Protein AF-A0A086M0R7-F1 (afdb_monomer)

Nearest PDB structures (foldseek):
  5szb-assembly1_A  TM=9.367E-01  e=6.472E-06  Homo sapiens
  5vdc-assembly1_A  TM=9.373E-01  e=8.987E-06  Homo sapiens
  4qf3-assembly3_B  TM=9.330E-01  e=2.244E-04  Homo sapiens
  2ysm-assembly1_A  TM=9.018E-01  e=1.513E-04  Homo sapiens
  6fhq-assembly1_A  TM=9.268E-01  e=3.116E-04  Homo sapiens

Mean predicted aligned error: 12.31 Å

Organism: NCBI:txid935652

pLDDT: mean 76.77, std 19.38, range [33.88, 97.0]

Radius of gyration: 21.61 Å; Cα contacts (8 Å, |Δi|>4): 161; chains: 1; bounding box: 34×47×66 Å

Solvent-accessible surface area (backbone atoms only — not comparable to full-atom values): 10348 Å² total; per-residue (Å²): 131,65,85,75,72,73,59,58,81,39,27,71,74,48,90,39,51,44,84,95,60,47,35,18,76,75,79,67,44,64,67,68,61,94,48,44,49,58,14,78,47,52,64,50,32,34,38,30,78,70,38,88,77,58,50,90,65,86,73,86,78,87,48,59,48,67,74,55,33,20,12,78,85,75,64,47,75,56,53,70,72,54,44,66,36,66,82,41,43,52,89,91,72,42,26,46,43,71,69,59,45,51,52,51,51,53,51,52,55,58,50,60,65,64,74,72,77,76,93,80,83,93,73,95,70,81,90,73,86,72,77,90,80,92,83,81,82,88,77,85,71,90,69,85,80,81,78,83,82,83,79,81,55,15,69,81,81,64,84

Foldseek 3Di:
DDVVDQPCLQQVLDQHADPVCAAAPQPRDPPPVVQWDAASRHRHIHGQVSDVVRHPDDDDDHDHDQQLQAAPPPRDGDDPVLSNDSVQADDSRGGHDPVVVVVVVVVVVVVVVVVPDDDDDDDDDDPPPDDDDDDDDDDPDDDPDDDPPDDDARNPPRD

Secondary structure (DSSP, 8-state):
--SSPP-HHHHTTS----GGG--BTTT-----GGGEEE-TTT--EEESTTSSSPP-SPPSS----HHHHB-TTT-PBPPHHHHH-GGGEETTTEE--HHHHHHHHHHHHHHHTTS------------------SS---------S---------TTT--

InterPro domains:
  IPR001965 Zinc finger, PHD-type [SM00249] (23-69)
  IPR011011 Zinc finger, FYVE/PHD-type [SSF57903] (13-68)
  IPR013083 Zinc finger, RING/FYVE/PHD-type [G3DSA:3.30.40.10] (1-72)
  IPR019786 Zinc finger, PHD-type, conserved site [PS01359] (18-68)
  IPR019787 Zinc finger, PHD-finger [PF00628] (24-68)
  IPR019787 Zinc finger, PHD-finger [PS50016] (21-71)

Structure (mmCIF, N/CA/C/O backbone):
data_AF-A0A086M0R7-F1
#
_entry.id   AF-A0A086M0R7-F1
#
loop_
_atom_site.group_PDB
_atom_site.id
_atom_site.type_symbol
_atom_site.label_atom_id
_atom_site.label_alt_id
_atom_site.label_comp_id
_atom_site.label_asym_id
_atom_site.label_entity_id
_atom_site.label_seq_id
_atom_site.pdbx_PDB_ins_code
_atom_site.Cartn_x
_atom_site.Cartn_y
_atom_site.Cartn_z
_atom_site.occupancy
_atom_site.B_iso_or_equiv
_atom_site.auth_seq_id
_atom_site.auth_comp_id
_atom_site.auth_asym_id
_atom_site.auth_atom_id
_atom_site.pdbx_PDB_model_num
ATOM 1 N N . CYS A 1 1 ? -2.275 18.734 5.296 1.00 46.28 1 CYS A N 1
ATOM 2 C CA . CYS A 1 1 ? -0.812 18.607 5.133 1.00 46.28 1 CYS A CA 1
ATOM 3 C C . CYS A 1 1 ? -0.376 17.484 6.053 1.00 46.28 1 CYS A C 1
ATOM 5 O O . CYS A 1 1 ? -0.440 17.696 7.253 1.00 46.28 1 CYS A O 1
ATOM 7 N N . CYS A 1 2 ? -0.052 16.304 5.527 1.00 54.91 2 CYS A N 1
ATOM 8 C CA . CYS A 1 2 ? 0.545 15.253 6.350 1.00 54.91 2 CYS A CA 1
ATOM 9 C C . CYS A 1 2 ? 1.945 15.721 6.775 1.00 54.91 2 CYS A C 1
ATOM 11 O O . CYS A 1 2 ? 2.679 16.253 5.936 1.00 54.91 2 CYS A O 1
ATOM 13 N N . ASP A 1 3 ? 2.262 15.592 8.059 1.00 47.44 3 ASP A N 1
ATOM 14 C CA . ASP A 1 3 ? 3.596 15.806 8.618 1.00 47.44 3 ASP A CA 1
ATOM 15 C C . ASP A 1 3 ? 3.999 14.507 9.335 1.00 47.44 3 ASP A C 1
ATOM 17 O O . ASP A 1 3 ? 3.328 14.144 10.303 1.00 47.44 3 ASP A O 1
ATOM 21 N N . PRO A 1 4 ? 5.005 13.761 8.843 1.00 57.19 4 PRO A N 1
ATOM 22 C CA . PRO A 1 4 ? 5.839 14.048 7.673 1.00 57.19 4 PRO A CA 1
ATOM 23 C C . PRO A 1 4 ? 5.076 13.966 6.331 1.00 57.19 4 PRO A C 1
ATOM 25 O O . PRO A 1 4 ? 4.014 13.343 6.234 1.00 57.19 4 PRO A O 1
ATOM 28 N N . PRO A 1 5 ? 5.593 14.606 5.264 1.00 65.94 5 PRO A N 1
ATOM 29 C CA . PRO A 1 5 ? 4.974 14.555 3.945 1.00 65.94 5 PRO A CA 1
ATOM 30 C C . PRO A 1 5 ? 5.002 13.132 3.371 1.00 65.94 5 PRO A C 1
ATOM 32 O O . PRO A 1 5 ? 6.041 12.474 3.369 1.00 65.94 5 PRO A O 1
ATOM 35 N N . LEU A 1 6 ? 3.865 12.686 2.825 1.00 71.44 6 LEU A N 1
ATOM 36 C CA . LEU A 1 6 ? 3.753 11.405 2.124 1.00 71.44 6 LEU A CA 1
ATOM 37 C C . LEU A 1 6 ? 4.760 11.317 0.968 1.00 71.44 6 LEU A C 1
ATOM 39 O O . LEU A 1 6 ? 5.000 12.305 0.265 1.00 71.44 6 LEU A O 1
ATOM 43 N N . ASN A 1 7 ? 5.286 10.116 0.706 1.00 78.69 7 ASN A N 1
ATOM 44 C CA . ASN A 1 7 ? 6.102 9.870 -0.481 1.00 78.69 7 ASN A CA 1
ATOM 45 C C . ASN A 1 7 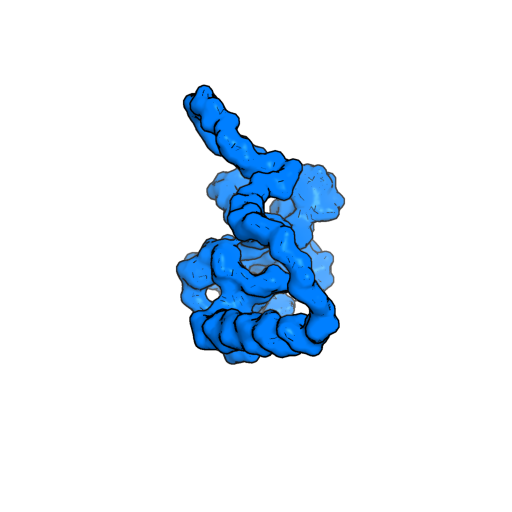? 5.220 9.910 -1.741 1.00 78.69 7 ASN A C 1
ATOM 47 O O . ASN A 1 7 ? 4.678 8.898 -2.191 1.00 78.69 7 ASN A O 1
ATOM 51 N N . PHE A 1 8 ? 5.075 11.110 -2.305 1.00 80.62 8 PHE A N 1
ATOM 52 C CA . PHE A 1 8 ? 4.200 11.401 -3.438 1.00 80.62 8 PHE A CA 1
ATOM 53 C C . PHE A 1 8 ? 4.419 10.447 -4.622 1.00 80.62 8 PHE A C 1
ATOM 55 O O . PHE A 1 8 ? 3.455 9.977 -5.223 1.00 80.62 8 PHE A O 1
ATOM 62 N N . GLU A 1 9 ? 5.669 10.104 -4.943 1.00 82.31 9 GLU A N 1
ATOM 63 C CA . GLU A 1 9 ? 5.992 9.247 -6.092 1.00 82.31 9 GLU A CA 1
ATOM 64 C C . GLU A 1 9 ? 5.567 7.786 -5.913 1.00 82.31 9 GLU A C 1
ATOM 66 O O . GLU A 1 9 ? 5.463 7.039 -6.893 1.00 82.31 9 GLU A O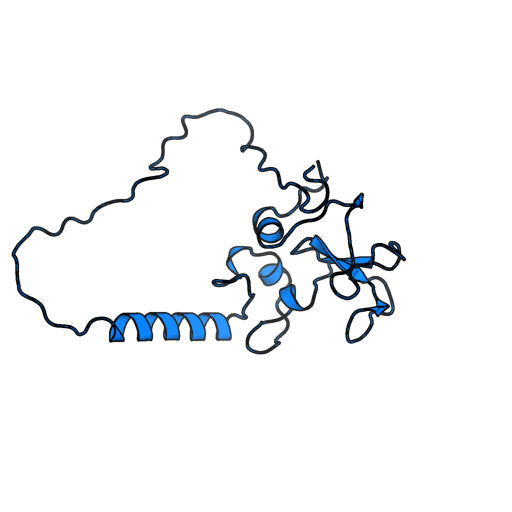 1
ATOM 71 N N . LEU A 1 10 ? 5.357 7.351 -4.674 1.00 82.50 10 LEU A N 1
ATOM 72 C CA . LEU A 1 10 ? 4.874 6.012 -4.370 1.00 82.50 10 LEU A CA 1
ATOM 73 C C . LEU A 1 10 ? 3.362 5.990 -4.172 1.00 82.50 10 LEU A C 1
ATOM 75 O O . LEU A 1 10 ? 2.694 5.111 -4.716 1.00 82.50 10 LEU A O 1
ATOM 79 N N . VAL A 1 11 ? 2.833 6.976 -3.449 1.00 84.31 11 VAL A N 1
ATOM 80 C CA . VAL A 1 11 ? 1.412 7.063 -3.100 1.00 84.31 11 VAL A CA 1
ATOM 81 C C . VAL A 1 11 ? 0.538 7.313 -4.327 1.00 84.31 11 VAL A C 1
ATOM 83 O O . VAL A 1 11 ? -0.490 6.666 -4.483 1.00 84.31 11 VAL A O 1
ATOM 86 N N . THR A 1 12 ? 0.976 8.159 -5.265 1.00 84.38 12 THR A N 1
ATOM 87 C CA . THR A 1 12 ? 0.217 8.462 -6.500 1.00 84.38 12 THR A CA 1
ATOM 88 C C . THR A 1 12 ? 0.085 7.295 -7.471 1.00 84.38 12 THR A C 1
ATOM 90 O O . THR A 1 12 ? -0.595 7.405 -8.490 1.00 84.38 12 THR A O 1
ATOM 93 N N . ARG A 1 13 ? 0.745 6.172 -7.188 1.00 82.88 13 ARG A N 1
ATOM 94 C CA . ARG A 1 13 ? 0.602 4.967 -7.998 1.00 82.88 13 ARG A CA 1
ATOM 95 C C . ARG A 1 13 ? -0.750 4.309 -7.744 1.00 82.88 13 ARG A C 1
ATOM 97 O O . ARG A 1 13 ? -1.298 3.729 -8.667 1.00 82.88 13 ARG A O 1
ATOM 104 N N . TYR A 1 14 ? -1.296 4.417 -6.539 1.00 84.56 14 TYR A N 1
ATOM 105 C CA . TYR A 1 14 ? -2.549 3.771 -6.153 1.00 84.56 14 TYR A CA 1
ATOM 106 C C . TYR A 1 14 ? -3.650 4.811 -5.909 1.00 84.56 14 TYR A C 1
ATOM 108 O O . TYR A 1 14 ? -3.336 5.986 -5.698 1.00 84.56 14 TYR A O 1
ATOM 116 N N . PRO A 1 15 ? -4.934 4.403 -5.909 1.00 88.19 15 PRO A N 1
ATOM 117 C CA . PRO A 1 15 ? -6.003 5.222 -5.353 1.00 88.19 15 PRO A CA 1
ATOM 118 C C . PRO A 1 15 ? -5.693 5.514 -3.884 1.00 88.19 15 PRO A C 1
ATOM 120 O O . PRO A 1 15 ? -5.708 4.624 -3.036 1.00 88.19 15 PRO A O 1
ATOM 123 N N . TRP A 1 16 ? -5.312 6.754 -3.597 1.00 90.69 16 TRP A N 1
ATOM 124 C CA . TRP A 1 16 ? -4.961 7.160 -2.246 1.00 90.69 16 TRP A CA 1
ATOM 125 C C . TRP A 1 16 ? -6.214 7.535 -1.463 1.00 90.69 16 TRP A C 1
ATOM 127 O O . TRP A 1 16 ? -7.093 8.210 -1.985 1.00 90.69 16 TRP A O 1
ATOM 137 N N . HIS A 1 17 ? -6.263 7.175 -0.186 1.00 91.56 17 HIS A N 1
ATOM 138 C CA . HIS A 1 17 ? -7.322 7.587 0.733 1.00 91.56 17 HIS A CA 1
ATOM 139 C C . HIS A 1 17 ? -6.734 8.431 1.865 1.00 91.56 17 HIS A C 1
ATOM 141 O O . HIS A 1 17 ? -5.675 8.083 2.387 1.00 91.56 17 HIS A O 1
ATOM 147 N N . CYS A 1 18 ? -7.407 9.514 2.266 1.00 90.31 18 CYS A N 1
ATOM 148 C CA . CYS A 1 18 ? -7.017 10.273 3.459 1.00 90.31 18 CYS A CA 1
ATOM 149 C C . CYS A 1 18 ? -7.202 9.442 4.738 1.00 90.31 18 CYS A C 1
ATOM 151 O O . CYS A 1 18 ? -7.812 8.375 4.691 1.00 90.31 18 CYS A O 1
ATOM 153 N N . ALA A 1 19 ? -6.694 9.941 5.871 1.00 88.62 19 ALA A N 1
ATOM 154 C CA . ALA A 1 19 ? -6.787 9.273 7.174 1.00 88.62 19 ALA A CA 1
ATOM 155 C C . ALA A 1 19 ? -8.230 8.850 7.516 1.00 88.62 19 ALA A C 1
ATOM 157 O O . ALA A 1 19 ? -8.467 7.680 7.787 1.00 88.62 19 ALA A O 1
ATOM 158 N N . ASP A 1 20 ? -9.199 9.754 7.351 1.00 90.69 20 ASP A N 1
ATOM 159 C CA . ASP A 1 20 ? -10.618 9.491 7.655 1.00 90.69 20 ASP A CA 1
ATOM 160 C C . ASP A 1 20 ? -11.300 8.540 6.655 1.00 90.69 20 ASP A C 1
ATOM 162 O O . ASP A 1 20 ? -12.401 8.043 6.881 1.00 90.69 20 ASP A O 1
ATOM 166 N N . CYS A 1 21 ? -10.682 8.332 5.492 1.00 92.94 21 CYS A N 1
ATOM 167 C CA . CYS A 1 21 ? -11.202 7.489 4.420 1.00 92.94 21 CYS A CA 1
ATOM 168 C C . CYS A 1 21 ? -10.431 6.171 4.286 1.00 92.94 21 CYS A C 1
ATOM 170 O O . CYS A 1 21 ? -10.704 5.420 3.345 1.00 92.94 21 CYS A O 1
ATOM 172 N N . LYS A 1 22 ? -9.462 5.887 5.172 1.00 93.19 22 LYS A N 1
ATOM 173 C CA . LYS A 1 22 ? -8.712 4.629 5.133 1.00 93.19 22 LYS A CA 1
ATOM 174 C C . LYS A 1 22 ? -9.663 3.451 5.290 1.00 93.19 22 LYS A C 1
ATOM 176 O O . LYS A 1 22 ? -10.572 3.445 6.113 1.00 93.19 22 LYS A O 1
ATOM 181 N N . ARG A 1 23 ? -9.440 2.446 4.453 1.00 95.69 23 ARG A N 1
ATOM 182 C CA . ARG A 1 23 ? -10.172 1.184 4.432 1.00 95.69 23 ARG A CA 1
ATOM 183 C C . ARG A 1 23 ? -9.164 0.079 4.223 1.00 95.69 23 ARG A C 1
ATOM 185 O O . ARG A 1 23 ? -8.199 0.266 3.482 1.00 95.69 23 ARG A O 1
ATOM 192 N N . CYS A 1 24 ? -9.396 -1.058 4.860 1.00 96.19 24 CYS A N 1
ATOM 193 C CA . CYS A 1 24 ? -8.564 -2.223 4.641 1.00 96.19 24 CYS A CA 1
ATOM 194 C C . CYS A 1 24 ? -8.675 -2.687 3.182 1.00 96.19 24 CYS A C 1
ATOM 196 O O . CYS A 1 24 ? -9.774 -2.886 2.673 1.00 96.19 24 CYS A O 1
ATOM 198 N N . GLU A 1 25 ? -7.544 -2.913 2.519 1.00 94.81 25 GLU A N 1
ATOM 199 C CA . GLU A 1 25 ? -7.511 -3.390 1.131 1.00 94.81 25 GLU A CA 1
ATOM 200 C C . GLU A 1 25 ? -8.119 -4.795 0.965 1.00 94.81 25 GLU A C 1
ATOM 202 O O . GLU A 1 25 ? -8.613 -5.129 -0.111 1.00 94.81 25 GLU A O 1
ATOM 207 N N . CYS A 1 26 ? -8.133 -5.610 2.022 1.00 94.50 26 CYS A N 1
ATOM 208 C CA . CYS A 1 26 ? -8.691 -6.961 1.992 1.00 94.50 26 CYS A CA 1
ATOM 209 C C . CYS A 1 26 ? -10.219 -6.968 2.157 1.00 94.50 26 CYS A C 1
ATOM 211 O O . CYS A 1 26 ? -10.923 -7.543 1.331 1.00 94.50 26 CYS A O 1
ATOM 213 N N . CYS A 1 27 ? -10.742 -6.339 3.217 1.00 95.62 27 CYS A N 1
ATOM 214 C CA . CYS A 1 27 ? -12.168 -6.401 3.563 1.00 95.62 27 CYS A CA 1
ATOM 215 C C . CYS A 1 27 ? -12.966 -5.152 3.152 1.00 95.62 27 CYS A C 1
AT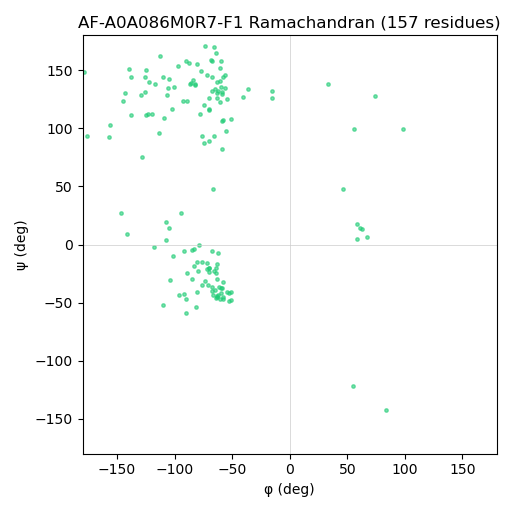OM 217 O O . CYS A 1 27 ? -14.193 -5.166 3.202 1.00 95.62 27 CYS A O 1
ATOM 219 N N . GLN A 1 28 ? -12.292 -4.078 2.725 1.00 95.00 28 GLN A N 1
ATOM 220 C CA . GLN A 1 28 ? -12.879 -2.798 2.296 1.00 95.00 28 GLN A CA 1
ATOM 221 C C . GLN A 1 28 ? -13.658 -2.043 3.393 1.00 95.00 28 GLN A C 1
ATOM 223 O O . GLN A 1 28 ? -14.362 -1.063 3.113 1.00 95.00 28 GLN A O 1
ATOM 228 N N . LEU A 1 29 ? -13.496 -2.457 4.653 1.00 95.44 29 LEU A N 1
ATOM 229 C CA . LEU A 1 29 ? -14.081 -1.823 5.833 1.00 95.44 29 LEU A CA 1
ATOM 230 C C . LEU A 1 29 ? -13.085 -0.868 6.504 1.00 95.44 29 LEU A C 1
ATOM 232 O O . LEU A 1 29 ? -11.870 -1.042 6.412 1.00 95.44 29 LEU A O 1
ATOM 236 N N . ASN A 1 30 ? -13.624 0.132 7.200 1.00 93.94 30 ASN A N 1
ATOM 237 C CA . ASN A 1 30 ? -12.893 1.084 8.043 1.00 93.94 30 ASN A CA 1
ATOM 238 C C . ASN A 1 30 ? -13.124 0.835 9.547 1.00 93.94 30 ASN A C 1
ATOM 240 O O . ASN A 1 30 ? -12.956 1.730 10.361 1.00 93.94 30 ASN A O 1
ATOM 244 N N . THR A 1 31 ? -13.574 -0.361 9.923 1.00 93.38 31 THR A N 1
ATOM 245 C CA . THR A 1 31 ? -13.745 -0.759 11.331 1.00 93.38 31 THR A CA 1
ATOM 246 C C . THR A 1 31 ? -12.390 -1.014 11.992 1.00 93.38 31 THR A C 1
ATOM 248 O O . THR A 1 31 ? -11.396 -1.077 11.284 1.00 93.38 31 THR A O 1
ATOM 251 N N . ASN A 1 32 ? -12.323 -1.204 13.316 1.00 90.19 32 ASN A N 1
ATOM 252 C CA . ASN A 1 32 ? -11.109 -1.639 14.038 1.00 90.19 32 ASN A CA 1
ATOM 253 C C . ASN A 1 32 ? -9.827 -0.884 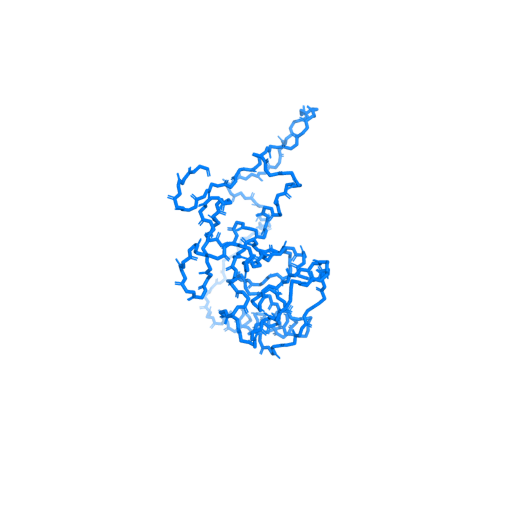13.624 1.00 90.19 32 ASN A C 1
ATOM 255 O O . ASN A 1 32 ? -8.808 -1.501 13.313 1.00 90.19 32 ASN A O 1
ATOM 259 N N . GLU A 1 33 ? -9.887 0.449 13.566 1.00 88.94 33 GLU A N 1
ATOM 260 C CA . GLU A 1 33 ? -8.781 1.296 13.088 1.00 88.94 33 GLU A CA 1
ATOM 261 C C . GLU A 1 33 ? -7.487 1.082 13.892 1.00 88.94 33 GLU A C 1
ATOM 263 O O . GLU A 1 33 ? -6.395 1.107 13.335 1.00 88.94 33 GLU A O 1
ATOM 268 N N . GLU A 1 34 ? -7.606 0.768 15.183 1.00 89.56 34 GLU A N 1
ATOM 269 C CA . GLU A 1 34 ? -6.488 0.433 16.076 1.00 89.56 34 GLU A CA 1
ATOM 270 C C . GLU A 1 34 ? -5.740 -0.853 15.693 1.00 89.56 34 GLU A C 1
ATOM 272 O O . GLU A 1 34 ? -4.603 -1.054 16.112 1.00 89.56 34 GLU A O 1
ATOM 277 N N . GLN A 1 35 ? -6.371 -1.729 14.905 1.00 90.38 35 GLN A N 1
ATOM 278 C CA . GLN A 1 35 ? -5.778 -2.961 14.384 1.00 90.38 35 GLN A CA 1
ATOM 279 C C . GLN A 1 35 ? -5.423 -2.846 12.893 1.00 90.38 35 GLN A C 1
ATOM 281 O O . GLN A 1 35 ? -5.198 -3.854 12.221 1.00 90.38 35 GLN A O 1
ATOM 286 N N . MET A 1 36 ? -5.412 -1.628 12.344 1.00 94.88 36 MET A N 1
ATOM 287 C CA . MET A 1 36 ? -5.143 -1.361 10.936 1.00 94.88 36 MET A CA 1
ATOM 288 C C . MET A 1 36 ? -3.713 -0.845 10.743 1.00 94.88 36 MET A C 1
ATOM 290 O O . MET A 1 36 ? -3.356 0.238 11.195 1.00 94.88 36 MET A O 1
ATOM 294 N N . LEU A 1 37 ? -2.892 -1.606 10.022 1.00 95.44 37 LEU A N 1
ATOM 295 C CA . LEU A 1 37 ? -1.544 -1.205 9.629 1.00 95.44 37 LEU A CA 1
ATOM 296 C C . LEU A 1 37 ? -1.571 -0.400 8.331 1.00 95.44 37 LEU A C 1
ATOM 298 O O . LEU A 1 37 ? -2.259 -0.761 7.373 1.00 95.44 37 LEU A O 1
ATOM 302 N N . ILE A 1 38 ? -0.765 0.659 8.278 1.00 94.75 38 ILE A N 1
ATOM 303 C CA . ILE A 1 38 ? -0.567 1.489 7.087 1.00 94.75 38 ILE A CA 1
ATOM 304 C C . ILE A 1 38 ? 0.812 1.195 6.503 1.00 94.75 38 ILE A C 1
ATOM 306 O O . ILE A 1 38 ? 1.814 1.213 7.205 1.00 94.75 38 ILE A O 1
ATOM 310 N N . CYS A 1 39 ? 0.872 0.906 5.205 1.00 93.88 39 CYS A N 1
ATOM 311 C CA . CYS A 1 39 ? 2.128 0.609 4.523 1.00 93.88 39 CYS A CA 1
ATOM 312 C C . CYS A 1 39 ? 2.954 1.882 4.309 1.00 93.88 39 CYS A C 1
ATOM 314 O O . CYS A 1 39 ? 2.542 2.738 3.526 1.00 93.88 39 CYS A O 1
ATOM 316 N N . ASP A 1 40 ? 4.169 1.948 4.853 1.00 92.38 40 ASP A N 1
ATOM 317 C CA . ASP A 1 40 ? 5.045 3.131 4.756 1.00 92.38 40 ASP A CA 1
ATOM 318 C C . ASP A 1 40 ? 5.471 3.478 3.320 1.00 92.38 40 ASP A C 1
ATOM 320 O O . ASP A 1 40 ? 5.926 4.584 3.025 1.00 92.38 40 ASP A O 1
ATOM 324 N N . ALA A 1 41 ? 5.325 2.533 2.388 1.00 90.44 41 ALA A N 1
ATOM 325 C CA . ALA A 1 41 ? 5.655 2.753 0.988 1.00 90.44 41 ALA A CA 1
ATOM 326 C C . ALA A 1 41 ? 4.483 3.285 0.163 1.00 90.44 41 ALA A C 1
ATOM 328 O O . ALA A 1 41 ? 4.677 4.178 -0.650 1.00 90.44 41 ALA A O 1
ATOM 329 N N . CYS A 1 42 ? 3.290 2.703 0.286 1.00 90.56 42 CYS A N 1
ATOM 330 C CA . CYS A 1 42 ? 2.160 3.023 -0.603 1.00 90.56 42 CYS A CA 1
ATOM 331 C C . CYS A 1 42 ? 0.955 3.629 0.111 1.00 90.56 42 CYS A C 1
ATOM 333 O O . CYS A 1 42 ? -0.026 3.949 -0.551 1.00 90.56 42 CYS A O 1
ATOM 335 N N . ASP A 1 43 ? 1.028 3.769 1.433 1.00 93.19 43 ASP A N 1
ATOM 336 C CA . ASP A 1 43 ? -0.001 4.346 2.293 1.00 93.19 43 ASP A CA 1
ATOM 337 C C . ASP A 1 43 ? -1.349 3.593 2.259 1.00 93.19 43 ASP A C 1
ATOM 339 O O . ASP A 1 43 ? -2.376 4.092 2.712 1.00 93.19 43 ASP A O 1
ATOM 343 N N . ARG A 1 44 ? -1.377 2.369 1.717 1.00 93.81 44 ARG A N 1
ATOM 344 C CA . ARG A 1 44 ? -2.545 1.479 1.777 1.00 93.81 44 ARG A CA 1
ATOM 345 C C . ARG A 1 44 ? -2.662 0.829 3.147 1.00 93.81 44 ARG A C 1
ATOM 347 O O . ARG A 1 44 ? -1.644 0.557 3.787 1.00 93.81 44 ARG A O 1
ATOM 354 N N . ALA A 1 45 ? -3.897 0.559 3.548 1.00 95.88 45 ALA A N 1
ATOM 355 C CA . ALA A 1 45 ? -4.230 0.111 4.887 1.00 95.88 45 ALA A CA 1
ATOM 356 C C . ALA A 1 45 ? -4.687 -1.352 4.906 1.00 95.88 45 ALA A C 1
ATOM 358 O O . ALA A 1 45 ? -5.351 -1.813 3.978 1.00 95.88 45 ALA A O 1
ATOM 359 N N . TYR A 1 46 ? -4.338 -2.089 5.956 1.00 96.75 46 TYR A N 1
ATOM 360 C CA . TYR A 1 46 ? -4.646 -3.510 6.104 1.00 96.75 46 TYR A CA 1
ATOM 361 C C . TYR A 1 46 ? -4.956 -3.809 7.561 1.00 96.75 46 TYR A C 1
ATOM 363 O O . TYR A 1 46 ? -4.168 -3.447 8.427 1.00 96.75 46 TYR A O 1
ATOM 371 N N . HIS A 1 47 ? -6.063 -4.489 7.850 1.00 97.00 47 HIS A N 1
ATOM 372 C CA . HIS A 1 47 ? -6.230 -5.043 9.188 1.00 97.00 47 HIS A CA 1
ATOM 373 C C . HIS A 1 47 ? -5.231 -6.163 9.433 1.00 97.00 47 HIS A C 1
ATOM 375 O O . HIS A 1 47 ? -4.923 -6.939 8.527 1.00 97.00 47 HIS A O 1
ATOM 381 N N . MET A 1 48 ? -4.759 -6.241 10.672 1.00 95.06 48 MET A N 1
ATOM 382 C CA . MET A 1 48 ? -3.856 -7.276 11.160 1.00 95.06 48 MET A CA 1
ATOM 383 C C . MET A 1 48 ? -4.388 -8.698 10.924 1.00 95.06 48 MET A C 1
ATOM 385 O O . MET A 1 48 ? -3.645 -9.563 10.461 1.00 95.06 48 MET A O 1
ATOM 389 N N . ASP A 1 49 ? -5.688 -8.903 11.128 1.00 95.25 49 ASP A N 1
ATOM 390 C CA . ASP A 1 49 ? -6.392 -10.180 10.954 1.00 95.25 49 ASP A CA 1
ATOM 391 C C . ASP A 1 49 ? -6.738 -10.522 9.494 1.00 95.25 49 ASP A C 1
ATOM 393 O O . ASP A 1 49 ? -6.921 -11.687 9.151 1.00 95.25 49 ASP A O 1
ATOM 397 N N . CYS A 1 50 ? -6.815 -9.520 8.620 1.00 95.06 50 CYS A N 1
ATOM 398 C CA . CYS A 1 50 ? -7.166 -9.698 7.214 1.00 95.06 50 CYS A CA 1
ATOM 399 C C . CYS A 1 50 ? -5.964 -10.062 6.328 1.00 95.06 50 CYS A C 1
ATOM 401 O O . CYS A 1 50 ? -6.125 -10.257 5.119 1.00 95.06 50 CYS A O 1
ATOM 403 N N . MET A 1 51 ? -4.756 -10.081 6.888 1.00 91.12 51 MET A N 1
ATOM 404 C CA . MET A 1 51 ? -3.536 -10.472 6.187 1.00 91.12 51 MET A CA 1
ATOM 405 C C . MET A 1 51 ? -3.308 -11.982 6.261 1.00 91.12 51 MET A C 1
ATOM 407 O O . MET A 1 51 ? -3.781 -12.650 7.172 1.00 91.12 51 MET A O 1
ATOM 411 N N . GLU A 1 52 ? -2.550 -12.512 5.300 1.00 87.88 52 GLU A N 1
ATOM 412 C CA . GLU A 1 52 ? -2.166 -13.924 5.250 1.00 87.88 52 GLU A CA 1
ATOM 413 C C . GLU A 1 52 ? -0.628 -14.039 5.173 1.00 87.88 52 GLU A C 1
ATOM 415 O O . GLU A 1 52 ? -0.039 -13.655 4.151 1.00 87.88 52 GLU A O 1
ATOM 420 N N . PRO A 1 53 ? 0.050 -14.543 6.222 1.00 89.44 53 PRO A N 1
ATOM 421 C CA . PRO A 1 53 ? -0.509 -14.899 7.531 1.00 89.44 53 PRO A CA 1
ATOM 422 C C . PRO A 1 53 ? -0.980 -13.659 8.323 1.00 89.44 53 PRO A C 1
ATOM 424 O O . PRO A 1 53 ? -0.474 -12.559 8.065 1.00 89.44 53 PRO A O 1
ATOM 427 N N . PRO A 1 54 ? -1.902 -13.823 9.293 1.00 91.25 54 PRO A N 1
ATOM 428 C CA . PRO A 1 54 ? -2.303 -12.743 10.186 1.00 91.25 54 PRO A CA 1
ATOM 429 C C . PRO A 1 54 ? -1.109 -12.170 10.947 1.00 91.25 54 PRO A C 1
ATOM 431 O O . PRO A 1 54 ? -0.183 -12.893 11.324 1.00 91.25 54 PRO A O 1
ATOM 434 N N . VAL A 1 55 ? -1.132 -10.862 11.172 1.00 91.81 55 VAL A N 1
ATOM 435 C CA . VAL A 1 55 ? -0.147 -10.180 12.012 1.00 91.81 55 VAL A CA 1
ATOM 436 C C . VAL A 1 55 ? -0.704 -10.128 13.429 1.00 91.81 55 VAL A C 1
ATOM 438 O O . VAL A 1 55 ? -1.812 -9.653 13.631 1.00 91.81 55 VAL A O 1
ATOM 441 N N . GLU A 1 56 ? 0.031 -10.654 14.402 1.00 89.56 56 GLU A N 1
ATOM 442 C CA . GLU A 1 56 ? -0.467 -10.761 15.782 1.00 89.56 56 GLU A CA 1
ATOM 443 C C . GLU A 1 56 ? -0.248 -9.475 16.590 1.00 89.56 56 GLU A C 1
ATOM 445 O O . GLU A 1 56 ? -1.033 -9.163 17.482 1.00 89.56 56 GLU A O 1
ATOM 450 N N . GLU A 1 57 ? 0.796 -8.712 16.263 1.00 89.56 57 GLU A N 1
ATOM 451 C CA . GLU A 1 57 ? 1.187 -7.501 16.983 1.00 89.56 57 GLU A CA 1
ATOM 452 C C . GLU A 1 57 ? 1.628 -6.405 16.011 1.00 89.56 57 GLU A C 1
ATOM 454 O O . GLU A 1 57 ? 2.154 -6.680 14.927 1.00 89.56 57 GLU A O 1
ATOM 459 N N . VAL A 1 58 ? 1.436 -5.146 16.412 1.00 89.44 58 VAL A N 1
ATOM 460 C CA . VAL A 1 58 ? 1.885 -3.991 15.629 1.00 89.44 58 VAL A CA 1
ATOM 461 C C . VAL A 1 58 ? 3.412 -4.058 15.477 1.00 89.44 58 VAL A C 1
ATOM 463 O O . VAL A 1 58 ? 4.110 -4.084 16.489 1.00 89.44 58 VAL A O 1
ATOM 466 N N . PRO A 1 59 ? 3.951 -4.082 14.244 1.00 89.38 59 PRO A N 1
ATOM 467 C CA . PRO A 1 59 ? 5.389 -4.191 14.028 1.00 89.38 59 PRO A CA 1
ATOM 468 C C . PRO A 1 59 ? 6.160 -2.994 14.589 1.00 89.38 59 PRO A C 1
ATOM 470 O O . PRO A 1 59 ? 5.760 -1.845 14.398 1.00 89.38 59 PRO A O 1
ATOM 473 N N . ASP A 1 60 ? 7.319 -3.261 15.191 1.00 88.94 60 ASP A N 1
ATOM 474 C CA . ASP A 1 60 ? 8.273 -2.213 15.544 1.00 88.94 60 ASP A CA 1
ATOM 475 C C . ASP A 1 60 ? 8.922 -1.628 14.278 1.00 88.94 60 ASP A C 1
ATOM 477 O O . ASP A 1 60 ? 9.524 -2.343 13.472 1.00 88.94 60 ASP A O 1
ATOM 481 N N . GLY A 1 61 ? 8.861 -0.305 14.124 1.00 89.31 61 GLY A N 1
ATOM 482 C CA . GLY A 1 61 ? 9.494 0.406 13.012 1.00 89.31 61 GLY A CA 1
ATOM 483 C C . GLY A 1 61 ? 8.653 0.421 11.735 1.00 89.31 61 GLY A C 1
ATOM 484 O O . GLY A 1 61 ? 7.442 0.611 11.789 1.00 89.31 61 GLY A O 1
ATOM 485 N N . THR A 1 62 ? 9.304 0.314 10.572 1.00 91.56 62 THR A N 1
ATOM 486 C CA . THR A 1 62 ? 8.616 0.433 9.279 1.00 91.56 62 THR A CA 1
ATOM 487 C C . THR A 1 62 ? 7.960 -0.873 8.860 1.00 91.56 62 THR A C 1
ATOM 489 O O . THR A 1 62 ? 8.578 -1.939 8.917 1.00 91.56 62 THR A O 1
ATOM 492 N N . TRP A 1 63 ? 6.743 -0.779 8.336 1.00 93.75 63 TRP A N 1
ATOM 493 C CA . TRP A 1 63 ? 5.985 -1.906 7.821 1.00 93.75 63 TRP A CA 1
ATOM 494 C C . TRP A 1 63 ? 5.593 -1.721 6.351 1.00 93.75 63 TRP A C 1
ATOM 496 O O . TRP A 1 63 ? 5.177 -0.656 5.889 1.00 93.75 63 TRP A O 1
ATOM 506 N N . PHE A 1 64 ? 5.682 -2.817 5.591 1.00 93.69 64 PHE A N 1
ATOM 507 C CA . PHE A 1 64 ? 5.364 -2.841 4.168 1.00 93.69 64 PHE A CA 1
ATOM 508 C C . PHE A 1 64 ? 4.399 -3.976 3.827 1.00 93.69 64 PHE A C 1
ATOM 510 O O . PHE A 1 64 ? 4.676 -5.145 4.090 1.00 93.69 64 PHE A O 1
ATOM 517 N N . CYS A 1 65 ? 3.310 -3.643 3.129 1.00 92.75 65 CYS A N 1
ATOM 518 C CA . CYS A 1 65 ? 2.377 -4.633 2.582 1.00 92.75 65 CYS A CA 1
ATOM 519 C C . CYS A 1 65 ? 3.067 -5.591 1.592 1.00 92.75 65 CYS A C 1
ATOM 521 O O . CYS A 1 65 ? 4.070 -5.223 0.973 1.00 92.75 65 CYS A O 1
ATOM 523 N N . ALA A 1 66 ? 2.492 -6.777 1.364 1.00 90.00 66 ALA A N 1
ATOM 524 C CA . ALA A 1 66 ? 3.066 -7.814 0.497 1.00 90.00 66 ALA A CA 1
ATOM 525 C C . ALA A 1 66 ? 3.428 -7.311 -0.916 1.00 90.00 66 ALA A C 1
ATOM 527 O O . ALA A 1 66 ? 4.523 -7.588 -1.406 1.00 90.00 66 ALA A O 1
ATOM 528 N N . ASP A 1 67 ? 2.574 -6.485 -1.528 1.00 89.31 67 ASP A N 1
ATOM 529 C CA . ASP A 1 67 ? 2.816 -5.903 -2.858 1.00 89.31 67 ASP A CA 1
ATOM 530 C C . ASP A 1 67 ? 4.046 -4.983 -2.914 1.00 89.31 67 ASP A C 1
ATOM 532 O O . ASP A 1 67 ? 4.670 -4.813 -3.965 1.00 89.31 67 ASP A O 1
ATOM 536 N N . CYS A 1 68 ? 4.373 -4.335 -1.791 1.00 91.50 68 CYS A N 1
ATOM 537 C CA . CYS A 1 68 ? 5.538 -3.464 -1.686 1.00 91.50 68 CYS A CA 1
ATOM 538 C C . CYS A 1 68 ? 6.770 -4.227 -1.196 1.00 91.50 68 CYS A C 1
ATOM 540 O O . CYS A 1 68 ? 7.855 -4.039 -1.738 1.00 91.50 68 CYS A O 1
ATOM 542 N N . GLY A 1 69 ? 6.605 -5.095 -0.201 1.00 93.00 69 GLY A N 1
ATOM 543 C CA . GLY A 1 69 ? 7.690 -5.811 0.457 1.00 93.00 69 GLY A CA 1
ATOM 544 C C . GLY A 1 69 ? 8.265 -6.977 -0.344 1.00 93.00 69 GLY A C 1
ATOM 545 O O . GLY A 1 69 ? 9.352 -7.455 -0.019 1.00 93.00 69 GLY A O 1
ATOM 546 N N . ARG A 1 70 ? 7.574 -7.454 -1.388 1.00 92.50 70 ARG A N 1
ATOM 547 C CA . ARG A 1 70 ? 7.967 -8.662 -2.126 1.00 92.50 70 ARG A CA 1
ATOM 548 C C . ARG A 1 70 ? 8.122 -8.423 -3.620 1.00 92.50 70 ARG A C 1
ATOM 550 O O . ARG A 1 70 ? 7.491 -7.570 -4.239 1.00 92.50 70 ARG A O 1
ATOM 557 N N . CYS A 1 71 ? 9.016 -9.200 -4.221 1.00 91.75 71 CYS A N 1
ATOM 558 C CA . CYS A 1 71 ? 9.205 -9.217 -5.660 1.00 91.75 71 CYS A CA 1
ATOM 559 C C . CYS A 1 71 ? 7.992 -9.859 -6.338 1.00 91.75 71 CYS A C 1
ATOM 561 O O . CYS A 1 71 ? 7.802 -11.068 -6.241 1.00 91.75 71 CYS A O 1
ATOM 563 N N . ALA A 1 72 ? 7.270 -9.100 -7.159 1.00 89.75 72 ALA A N 1
ATOM 564 C CA . ALA A 1 72 ? 6.087 -9.586 -7.872 1.00 89.75 72 ALA A CA 1
ATOM 565 C C . ALA A 1 72 ? 6.345 -10.740 -8.870 1.00 89.75 72 ALA A C 1
ATOM 567 O O . ALA A 1 72 ? 5.410 -11.253 -9.475 1.00 89.75 72 ALA A O 1
ATOM 568 N N . CYS A 1 73 ? 7.607 -11.110 -9.120 1.00 89.69 73 CYS A N 1
ATOM 569 C CA . CYS A 1 73 ? 7.978 -12.197 -10.032 1.00 89.69 73 CYS A CA 1
ATOM 570 C C . CYS A 1 73 ? 8.407 -13.483 -9.313 1.00 89.69 73 CYS A C 1
ATOM 572 O O . CYS A 1 73 ? 8.279 -14.557 -9.891 1.00 89.69 73 CYS A O 1
ATOM 574 N N . CYS A 1 74 ? 8.995 -13.390 -8.120 1.00 92.44 74 CYS A N 1
ATOM 575 C CA . CYS A 1 74 ? 9.598 -14.547 -7.444 1.00 92.44 74 CYS A CA 1
ATOM 576 C C . CYS A 1 74 ? 9.377 -14.567 -5.930 1.00 92.44 74 CYS A C 1
ATOM 578 O O . CYS A 1 74 ? 10.037 -15.332 -5.238 1.00 92.44 74 CYS A O 1
ATOM 580 N N . ASP A 1 75 ? 8.528 -13.676 -5.423 1.00 91.62 75 ASP A N 1
ATOM 581 C CA . ASP A 1 75 ? 8.152 -13.514 -4.016 1.00 91.62 75 ASP A CA 1
ATOM 582 C C . ASP A 1 75 ? 9.293 -13.216 -3.025 1.00 91.62 75 ASP A C 1
ATOM 584 O O . ASP A 1 75 ? 9.095 -13.077 -1.820 1.00 91.62 75 ASP A O 1
ATOM 588 N N . ARG A 1 76 ? 10.520 -13.032 -3.522 1.00 93.56 76 ARG A N 1
ATOM 589 C CA . ARG A 1 76 ? 11.660 -12.652 -2.686 1.00 93.56 76 ARG A CA 1
ATOM 590 C C . ARG A 1 76 ? 11.381 -11.331 -1.969 1.00 93.56 76 ARG A C 1
ATOM 592 O O . ARG A 1 76 ? 11.082 -10.332 -2.628 1.00 93.56 76 ARG A O 1
ATOM 599 N N . ARG A 1 77 ? 11.585 -11.320 -0.649 1.00 93.88 77 ARG A N 1
ATOM 600 C CA . ARG A 1 77 ? 11.540 -10.109 0.177 1.00 93.88 77 ARG A CA 1
ATOM 601 C C . ARG A 1 77 ? 12.569 -9.079 -0.301 1.00 93.88 77 ARG A C 1
ATOM 603 O O . ARG A 1 77 ? 13.723 -9.418 -0.569 1.00 93.88 77 ARG A O 1
ATOM 610 N N . LEU A 1 78 ? 12.121 -7.842 -0.468 1.00 93.00 78 LEU A N 1
ATOM 611 C CA . LEU A 1 78 ? 12.935 -6.697 -0.868 1.00 93.00 78 LEU A CA 1
ATOM 612 C C . LEU A 1 78 ? 13.504 -6.005 0.378 1.00 93.00 78 LEU A C 1
ATOM 614 O O . LEU A 1 78 ? 12.972 -6.183 1.469 1.00 93.00 78 LEU A O 1
ATOM 618 N N . SER A 1 79 ? 14.594 -5.251 0.216 1.00 93.75 79 SER A N 1
ATOM 619 C CA . SER A 1 79 ? 15.130 -4.415 1.297 1.00 93.75 79 SER A CA 1
ATOM 620 C C . SER A 1 79 ? 14.359 -3.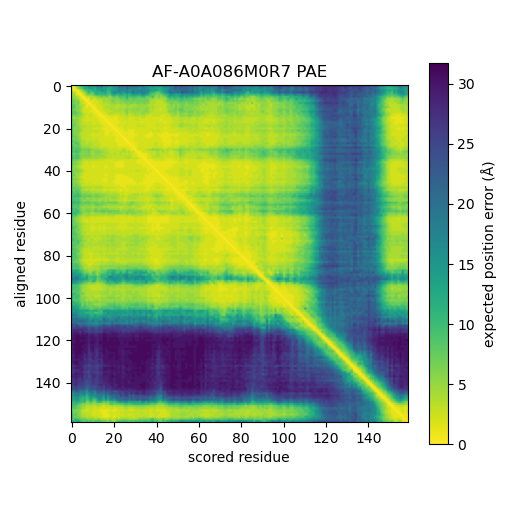103 1.403 1.00 93.75 79 SER A C 1
ATOM 622 O O . SER A 1 79 ? 13.812 -2.632 0.403 1.00 93.75 79 SER A O 1
ATOM 624 N N . ASP A 1 80 ? 14.356 -2.486 2.576 1.00 92.81 80 ASP A N 1
ATOM 625 C CA . ASP A 1 80 ? 13.595 -1.264 2.843 1.00 92.81 80 ASP A CA 1
ATOM 626 C C . ASP A 1 80 ? 14.026 -0.120 1.917 1.00 92.81 80 ASP A C 1
ATOM 628 O O . ASP A 1 80 ? 13.179 0.572 1.355 1.00 92.81 80 ASP A O 1
ATOM 632 N N . GLU A 1 81 ? 15.321 -0.002 1.598 1.00 91.38 81 GLU A N 1
ATOM 633 C CA . GLU A 1 81 ? 15.814 0.990 0.631 1.00 91.38 81 GLU A CA 1
A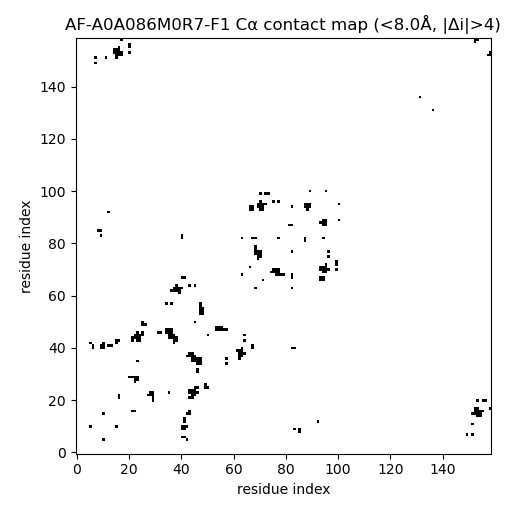TOM 634 C C . GLU A 1 81 ? 15.215 0.764 -0.763 1.00 91.38 81 GLU A C 1
ATOM 636 O O . GLU A 1 81 ? 14.887 1.706 -1.483 1.00 91.38 81 GLU A O 1
ATOM 641 N N . LYS A 1 82 ? 15.028 -0.502 -1.155 1.00 89.00 82 LYS A N 1
ATOM 642 C CA . LYS A 1 82 ? 14.405 -0.884 -2.430 1.00 89.00 82 LYS A CA 1
ATOM 643 C C . LYS A 1 82 ? 12.906 -0.599 -2.438 1.00 89.00 82 LYS A C 1
ATOM 645 O O . LYS A 1 82 ? 12.327 -0.307 -3.490 1.00 89.00 82 LYS A O 1
ATOM 650 N N . ILE A 1 83 ? 12.265 -0.762 -1.289 1.00 91.62 83 ILE A N 1
ATOM 651 C CA . ILE A 1 83 ? 10.832 -0.556 -1.117 1.00 91.62 83 ILE A CA 1
ATOM 652 C C . ILE A 1 83 ? 10.521 0.945 -1.065 1.00 91.62 83 ILE A C 1
ATOM 654 O O . ILE A 1 83 ? 9.525 1.390 -1.627 1.00 91.62 83 ILE A O 1
ATOM 658 N N . LEU A 1 84 ? 11.399 1.757 -0.496 1.00 88.62 84 LEU A N 1
ATOM 659 C CA . LEU A 1 84 ? 11.221 3.205 -0.451 1.00 88.62 84 LEU A CA 1
ATOM 660 C C . LEU A 1 84 ? 11.690 3.904 -1.739 1.00 88.62 84 LEU A C 1
ATOM 662 O O . LEU A 1 84 ? 11.230 5.006 -2.024 1.00 88.62 84 LEU A O 1
ATOM 666 N N . ASP A 1 85 ? 12.516 3.254 -2.570 1.00 86.62 85 ASP A N 1
ATOM 667 C CA . ASP A 1 85 ? 12.940 3.765 -3.882 1.00 86.62 85 ASP A CA 1
ATOM 668 C C . ASP A 1 85 ? 11.787 3.768 -4.919 1.00 86.62 85 ASP A C 1
ATOM 670 O O . ASP A 1 85 ? 11.328 2.698 -5.356 1.00 86.62 85 ASP A O 1
ATOM 674 N N . PRO A 1 86 ? 11.344 4.942 -5.411 1.00 79.19 86 PRO A N 1
ATOM 675 C CA . PRO A 1 86 ? 10.317 5.040 -6.451 1.00 79.19 86 PRO A CA 1
ATOM 676 C C . PRO A 1 86 ? 10.741 4.476 -7.813 1.00 79.19 86 PRO A C 1
ATOM 678 O O . PRO A 1 86 ? 9.896 4.060 -8.618 1.00 79.19 86 PRO A O 1
ATOM 681 N N . HIS A 1 87 ? 12.040 4.392 -8.095 1.00 80.31 87 HIS A N 1
ATOM 682 C CA . HIS A 1 87 ? 12.573 3.841 -9.344 1.00 80.31 87 HIS A CA 1
ATOM 683 C C . HIS A 1 87 ? 12.673 2.308 -9.339 1.00 80.31 87 HIS A C 1
ATOM 685 O O . HIS A 1 87 ? 13.044 1.683 -10.350 1.00 80.31 87 HIS A O 1
ATOM 691 N N . SER A 1 88 ? 12.346 1.666 -8.215 1.00 78.69 88 SER A N 1
ATOM 692 C CA . SER A 1 88 ? 12.349 0.209 -8.089 1.00 78.69 88 SER A CA 1
ATOM 693 C C . SER A 1 88 ? 11.094 -0.463 -8.653 1.00 78.69 88 SER A C 1
ATOM 695 O O . SER A 1 88 ? 11.138 -1.651 -8.985 1.00 78.69 88 SER A O 1
ATOM 697 N N . CYS A 1 89 ? 10.031 0.298 -8.899 1.00 76.25 89 CYS A N 1
ATOM 698 C CA . CYS A 1 89 ? 8.862 -0.151 -9.647 1.00 76.25 89 CYS A CA 1
ATOM 699 C C . CYS A 1 89 ? 9.164 -0.288 -11.152 1.00 76.25 89 CYS A C 1
ATOM 701 O O . CYS A 1 89 ? 9.920 0.496 -11.730 1.00 76.25 89 CYS A O 1
ATOM 703 N N . VAL A 1 90 ? 8.547 -1.265 -11.822 1.00 71.88 90 VAL A N 1
ATOM 704 C CA . VAL A 1 90 ? 8.647 -1.434 -13.282 1.00 71.88 90 VAL A CA 1
ATOM 705 C C . VAL A 1 90 ? 7.270 -1.485 -13.942 1.00 71.88 90 VAL A C 1
ATOM 707 O O . VAL A 1 90 ? 6.411 -2.264 -13.544 1.00 71.88 90 VAL A O 1
ATOM 710 N N . GLY A 1 91 ? 7.075 -0.702 -15.010 1.00 71.88 91 GLY A N 1
ATOM 711 C CA . GLY A 1 91 ? 5.816 -0.699 -15.767 1.00 71.88 91 GLY A CA 1
ATOM 712 C C . GLY A 1 91 ? 4.602 -0.427 -14.869 1.00 71.88 91 GLY A C 1
ATOM 713 O O . GLY A 1 91 ? 4.575 0.596 -14.191 1.00 71.88 91 GLY A O 1
ATOM 714 N N . SER A 1 92 ? 3.649 -1.368 -14.855 1.00 64.50 92 SER A N 1
ATOM 715 C CA . SER A 1 92 ? 2.382 -1.388 -14.099 1.00 64.50 92 SER A CA 1
ATOM 716 C C . SER A 1 92 ? 2.547 -1.497 -12.570 1.00 64.50 92 SER A C 1
ATOM 718 O O . SER A 1 92 ? 1.917 -2.340 -11.942 1.00 64.50 92 SER A O 1
ATOM 720 N N . MET A 1 93 ? 3.419 -0.678 -11.973 1.00 73.62 93 MET A N 1
ATOM 721 C CA . MET A 1 93 ? 3.537 -0.451 -10.519 1.00 73.62 93 MET A CA 1
ATOM 722 C C . MET A 1 93 ? 4.029 -1.624 -9.658 1.00 73.62 93 MET A C 1
ATOM 724 O O . MET A 1 93 ? 4.107 -1.497 -8.441 1.00 73.62 93 MET A O 1
ATOM 728 N N . ARG A 1 94 ? 4.449 -2.736 -10.265 1.00 81.00 94 ARG A N 1
ATOM 729 C CA . ARG A 1 94 ? 4.991 -3.888 -9.532 1.00 81.00 94 ARG A CA 1
ATOM 730 C C . ARG A 1 94 ? 6.465 -3.690 -9.191 1.00 81.00 94 ARG A C 1
ATOM 732 O O . ARG A 1 94 ? 7.254 -3.262 -10.042 1.00 81.00 94 ARG A O 1
ATOM 739 N N . ARG A 1 95 ? 6.855 -4.054 -7.969 1.00 87.62 95 ARG A N 1
ATOM 740 C CA . ARG A 1 95 ? 8.258 -4.054 -7.536 1.00 87.62 95 ARG A CA 1
ATOM 741 C C . ARG A 1 95 ? 8.931 -5.373 -7.888 1.00 87.62 95 ARG A C 1
ATOM 743 O O . ARG A 1 95 ? 8.347 -6.445 -7.746 1.00 87.62 95 ARG A O 1
ATOM 750 N N . LEU A 1 96 ? 10.173 -5.293 -8.364 1.00 87.75 96 LEU A N 1
ATOM 751 C CA . LEU A 1 96 ? 10.989 -6.459 -8.705 1.00 87.75 96 LEU A CA 1
ATOM 752 C C . LEU A 1 96 ? 12.334 -6.417 -7.980 1.00 87.75 96 LEU A C 1
ATOM 754 O O . LEU A 1 96 ? 12.962 -5.360 -7.869 1.00 87.75 96 LEU A O 1
ATOM 758 N N . CYS A 1 97 ? 12.822 -7.592 -7.576 1.00 90.44 97 CYS A N 1
ATOM 759 C CA . CYS A 1 97 ? 14.202 -7.753 -7.129 1.00 90.44 97 CYS A CA 1
ATOM 760 C C . CYS A 1 97 ? 15.187 -7.471 -8.279 1.00 90.44 97 CYS A C 1
ATOM 762 O O . CYS A 1 97 ? 14.802 -7.432 -9.453 1.00 90.44 97 CYS A O 1
ATOM 764 N N . PHE A 1 98 ? 16.468 -7.282 -7.945 1.00 88.12 98 PHE A N 1
ATOM 765 C CA . PHE A 1 98 ? 17.519 -6.978 -8.922 1.00 88.12 98 PHE A CA 1
ATOM 766 C C . PHE A 1 98 ? 17.550 -7.992 -10.079 1.00 88.12 98 PHE A C 1
ATOM 768 O O . PHE A 1 98 ? 17.460 -7.598 -11.243 1.00 88.12 98 PHE A O 1
ATOM 775 N N . ASP A 1 99 ? 17.541 -9.288 -9.766 1.00 89.94 99 ASP A N 1
ATOM 776 C CA . ASP A 1 99 ? 17.619 -10.354 -10.769 1.00 89.94 99 ASP A CA 1
ATOM 777 C C . ASP A 1 99 ? 16.410 -10.365 -11.712 1.00 89.94 99 ASP A C 1
ATOM 779 O O . ASP A 1 99 ? 16.557 -10.447 -12.935 1.00 89.94 99 ASP A O 1
ATOM 783 N N . CYS A 1 100 ? 15.194 -10.244 -11.169 1.00 90.25 100 CYS A N 1
ATOM 784 C CA . CYS A 1 100 ? 13.969 -10.197 -11.967 1.00 90.25 100 CYS A CA 1
ATOM 785 C C . CYS A 1 100 ? 13.892 -8.917 -12.811 1.00 90.25 100 CYS A C 1
ATOM 787 O O . CYS A 1 100 ? 13.456 -8.967 -13.965 1.00 90.25 100 CYS A O 1
ATOM 789 N N . LYS A 1 101 ? 14.368 -7.781 -12.282 1.00 86.38 101 LYS A N 1
ATOM 790 C CA . LYS A 1 101 ? 14.455 -6.510 -13.017 1.00 86.38 101 LYS A CA 1
ATOM 791 C C . LYS A 1 101 ? 15.404 -6.628 -14.210 1.00 86.38 101 LYS A C 1
ATOM 793 O O . LYS A 1 101 ? 15.044 -6.210 -15.314 1.00 86.38 101 LYS A O 1
ATOM 798 N N . GLU A 1 102 ? 16.571 -7.240 -14.023 1.00 88.00 102 GLU A N 1
ATOM 799 C CA . GLU A 1 102 ? 17.547 -7.461 -15.095 1.00 88.00 102 GLU A CA 1
ATOM 800 C C . GLU A 1 102 ? 17.034 -8.432 -16.162 1.00 88.00 102 GLU A C 1
ATOM 802 O O . GLU A 1 102 ? 17.123 -8.143 -17.360 1.00 88.00 102 GLU A O 1
ATOM 807 N N . ARG A 1 103 ? 16.396 -9.537 -15.758 1.00 85.00 103 ARG A N 1
ATOM 808 C CA . ARG A 1 103 ? 15.738 -10.463 -16.698 1.00 85.00 103 ARG A CA 1
ATOM 809 C C . ARG A 1 103 ? 14.670 -9.757 -17.532 1.00 85.00 103 ARG A C 1
ATOM 811 O O . ARG A 1 103 ? 14.650 -9.898 -18.755 1.00 85.00 103 ARG A O 1
ATOM 818 N N . HIS A 1 104 ? 13.829 -8.940 -16.900 1.00 83.25 104 HIS A N 1
ATOM 819 C CA . HIS A 1 104 ? 12.784 -8.188 -17.593 1.00 83.25 104 HIS A CA 1
ATOM 820 C C . HIS A 1 104 ? 13.357 -7.151 -18.579 1.00 83.25 104 HIS A C 1
ATOM 822 O O . HIS A 1 104 ? 12.853 -7.014 -19.697 1.00 83.25 104 HIS A O 1
ATOM 828 N N . ARG A 1 105 ? 14.451 -6.458 -18.226 1.00 80.75 105 ARG A N 1
ATOM 829 C CA . ARG A 1 105 ? 15.156 -5.533 -19.136 1.00 80.75 105 ARG A CA 1
ATOM 830 C C . ARG A 1 105 ? 15.742 -6.247 -20.355 1.00 80.75 105 ARG A C 1
ATOM 832 O O . ARG A 1 105 ? 15.577 -5.758 -21.475 1.00 80.75 105 ARG A O 1
ATOM 839 N N . ARG A 1 106 ? 16.379 -7.408 -20.162 1.00 78.06 106 ARG A N 1
ATOM 840 C CA . ARG A 1 106 ? 16.905 -8.244 -21.258 1.00 78.06 106 ARG A CA 1
ATOM 841 C C . ARG A 1 106 ? 15.781 -8.732 -22.176 1.00 78.06 106 ARG A C 1
ATOM 843 O O . ARG A 1 106 ? 15.891 -8.604 -23.393 1.00 78.06 106 ARG A O 1
ATOM 850 N N . GLY A 1 107 ? 14.663 -9.177 -21.597 1.00 75.94 107 GLY A N 1
ATOM 851 C CA . GLY A 1 107 ? 13.460 -9.563 -22.338 1.00 75.94 107 GLY A CA 1
ATOM 852 C C . GLY A 1 107 ? 12.907 -8.427 -23.206 1.00 75.94 107 GLY A C 1
ATOM 853 O O . GLY A 1 107 ? 12.676 -8.630 -24.398 1.00 75.94 107 GLY A O 1
ATOM 854 N N . LYS A 1 108 ? 12.782 -7.208 -22.660 1.00 70.69 108 LYS A N 1
ATOM 855 C CA . LYS A 1 108 ? 12.345 -6.021 -23.421 1.00 70.69 108 LYS A CA 1
ATOM 856 C C . LYS A 1 108 ? 13.277 -5.690 -24.589 1.00 70.69 108 LYS A C 1
ATOM 858 O O . LYS A 1 108 ? 12.793 -5.498 -25.701 1.00 70.69 108 LYS A O 1
ATOM 863 N N . ARG A 1 109 ? 14.597 -5.683 -24.362 1.00 66.12 109 ARG A N 1
ATOM 864 C CA . ARG A 1 109 ? 15.596 -5.452 -25.424 1.00 66.12 109 ARG A CA 1
ATOM 865 C C . ARG A 1 109 ? 15.491 -6.497 -26.541 1.00 66.12 109 ARG A C 1
ATOM 867 O O . ARG A 1 109 ? 15.500 -6.129 -27.708 1.00 66.12 109 ARG A O 1
ATOM 874 N N . SER A 1 110 ? 15.297 -7.769 -26.186 1.00 67.19 110 SER A N 1
ATOM 875 C CA . SER A 1 110 ? 15.167 -8.868 -27.157 1.00 67.19 110 SER A CA 1
ATOM 876 C C . SER A 1 110 ? 13.871 -8.851 -27.986 1.00 67.19 110 SER A C 1
ATOM 878 O O . SER A 1 110 ? 13.832 -9.425 -29.071 1.00 67.19 110 SER A O 1
ATOM 880 N N . ARG A 1 111 ? 12.796 -8.221 -27.486 1.00 61.69 111 ARG A N 1
ATOM 881 C CA . ARG A 1 111 ? 11.536 -8.037 -28.231 1.00 61.69 111 ARG A CA 1
ATOM 882 C C . ARG A 1 111 ? 11.624 -6.856 -29.195 1.00 61.69 111 ARG A C 1
ATOM 884 O O . ARG A 1 111 ? 11.186 -6.979 -30.333 1.00 61.69 111 ARG A O 1
ATOM 891 N N . LEU A 1 112 ? 12.248 -5.756 -28.765 1.00 61.38 112 LEU A N 1
ATOM 892 C CA . LEU A 1 112 ? 12.518 -4.593 -29.619 1.00 61.38 112 LEU A CA 1
ATOM 893 C C . LEU A 1 112 ? 13.376 -4.967 -30.835 1.00 61.38 112 LEU A C 1
ATOM 895 O O . LEU A 1 112 ? 13.105 -4.500 -31.933 1.00 61.38 112 LEU A O 1
ATOM 899 N N . SER A 1 113 ? 14.349 -5.868 -30.670 1.00 58.97 113 SER A N 1
ATOM 900 C CA . SER A 1 113 ? 15.177 -6.343 -31.783 1.00 58.97 113 SER A CA 1
ATOM 901 C C . SER A 1 113 ? 14.448 -7.268 -32.772 1.00 58.97 113 SER A C 1
ATOM 903 O O . SER A 1 113 ? 14.904 -7.396 -33.899 1.00 58.97 113 SER A O 1
ATOM 905 N N . ARG A 1 114 ? 13.335 -7.921 -32.391 1.00 55.41 114 ARG A N 1
ATOM 906 C CA . ARG A 1 114 ? 12.561 -8.816 -33.287 1.00 55.41 114 ARG A CA 1
ATOM 907 C C . ARG A 1 114 ? 11.473 -8.101 -34.087 1.00 55.41 114 ARG A C 1
ATOM 909 O O . ARG A 1 114 ? 11.094 -8.584 -35.143 1.00 55.41 114 ARG A O 1
ATOM 916 N N . LEU A 1 115 ? 10.982 -6.962 -33.601 1.00 56.75 115 LEU A N 1
ATOM 917 C CA . LEU A 1 115 ? 9.997 -6.136 -34.311 1.00 56.75 115 LEU A CA 1
ATOM 918 C C . LEU A 1 115 ? 10.630 -5.272 -35.423 1.00 56.75 115 LEU A C 1
ATOM 920 O O . LEU A 1 115 ? 9.919 -4.551 -36.110 1.00 56.75 115 LEU A O 1
ATOM 924 N N . GLY A 1 116 ? 11.953 -5.344 -35.610 1.00 52.19 116 GLY A N 1
ATOM 925 C CA . GLY A 1 116 ? 12.714 -4.575 -36.601 1.00 52.19 116 GLY A CA 1
ATOM 926 C C . GLY A 1 116 ? 12.963 -5.282 -37.939 1.00 52.19 116 GLY A C 1
ATOM 927 O O . GLY A 1 116 ? 13.969 -5.001 -38.581 1.00 52.19 116 GLY A O 1
ATOM 928 N N . SER A 1 117 ? 12.112 -6.220 -38.367 1.00 51.66 117 SER A N 1
ATOM 929 C CA . SER A 1 117 ? 12.265 -6.914 -39.658 1.00 51.66 117 SER A CA 1
ATOM 930 C C . SER A 1 117 ? 10.985 -6.867 -40.489 1.00 51.66 117 SER A C 1
ATOM 932 O O . SER A 1 117 ? 10.281 -7.858 -40.639 1.00 51.66 117 SER A O 1
ATOM 934 N N . SER A 1 118 ? 10.716 -5.701 -41.067 1.00 47.84 118 SER A N 1
ATOM 935 C CA . SER A 1 118 ? 9.898 -5.562 -42.274 1.00 47.84 118 SER A CA 1
ATOM 936 C C . SER A 1 118 ? 10.590 -4.542 -43.178 1.00 47.84 118 SER A C 1
ATOM 938 O O . SER A 1 118 ? 10.733 -3.379 -42.804 1.00 47.84 118 SER A O 1
ATOM 940 N N . GLN A 1 119 ? 11.105 -5.023 -44.311 1.00 52.28 119 GLN A N 1
ATOM 941 C CA . GLN A 1 119 ? 11.796 -4.247 -45.344 1.00 52.28 119 GLN A CA 1
ATOM 942 C C . GLN A 1 119 ? 10.876 -3.165 -45.935 1.00 52.28 119 GLN A C 1
ATOM 944 O O . GLN A 1 119 ? 9.699 -3.423 -46.172 1.00 52.28 119 GLN A O 1
ATOM 949 N N . GLY A 1 120 ? 11.438 -1.983 -46.204 1.00 37.72 120 GLY A N 1
ATOM 950 C CA . GLY A 1 120 ? 10.781 -0.878 -46.903 1.00 37.72 120 GLY A CA 1
ATOM 951 C C . GLY A 1 120 ? 11.737 0.296 -47.139 1.00 37.72 120 GLY A C 1
ATOM 952 O O . GLY A 1 120 ? 11.926 1.112 -46.248 1.00 37.72 120 GLY A O 1
ATOM 953 N N . ASP A 1 121 ? 12.350 0.276 -48.324 1.00 37.38 121 ASP A N 1
ATOM 954 C CA . ASP A 1 121 ? 13.053 1.291 -49.129 1.00 37.38 121 ASP A CA 1
ATOM 955 C C . ASP A 1 121 ? 13.888 2.453 -48.551 1.00 37.38 121 ASP A C 1
ATOM 957 O O . ASP A 1 121 ? 13.528 3.197 -47.641 1.00 37.38 121 ASP A O 1
ATOM 961 N N . ALA A 1 122 ? 15.030 2.647 -49.221 1.00 48.31 122 ALA A N 1
ATOM 962 C CA . ALA A 1 122 ? 16.024 3.678 -48.982 1.00 48.31 122 ALA A CA 1
ATOM 963 C C . ALA A 1 122 ? 15.582 5.040 -49.547 1.00 48.31 122 ALA A C 1
ATOM 965 O O . ALA A 1 122 ? 15.556 5.254 -50.757 1.00 48.31 122 ALA A O 1
ATOM 966 N N . GLY A 1 123 ? 15.320 5.990 -48.648 1.00 35.47 123 GLY A N 1
ATOM 967 C CA . GLY A 1 123 ? 15.232 7.418 -48.946 1.00 35.47 123 GLY A CA 1
ATOM 968 C C . GLY A 1 123 ? 16.281 8.191 -48.148 1.00 35.47 123 GLY A C 1
ATOM 969 O O . GLY A 1 123 ? 16.208 8.276 -46.924 1.00 35.47 123 GLY A O 1
ATOM 970 N N . THR A 1 124 ? 17.271 8.749 -48.844 1.00 47.22 124 THR A N 1
ATOM 971 C CA . THR A 1 124 ? 18.317 9.626 -48.301 1.00 47.22 124 THR A CA 1
ATOM 972 C C . THR A 1 124 ? 17.710 10.866 -47.643 1.00 47.22 124 THR A C 1
ATOM 974 O O . THR A 1 124 ? 17.319 11.793 -48.341 1.00 47.22 124 THR A O 1
ATOM 977 N N . HIS A 1 125 ? 17.711 10.938 -46.308 1.00 44.00 125 HIS A N 1
ATOM 978 C CA . HIS A 1 125 ? 17.620 12.201 -45.572 1.00 44.00 125 HIS A CA 1
ATOM 979 C C . HIS A 1 125 ? 18.462 12.164 -44.289 1.00 44.00 125 HIS A C 1
ATOM 981 O O . HIS A 1 125 ? 18.306 11.303 -43.429 1.00 44.00 125 HIS A O 1
ATOM 987 N N . SER A 1 126 ? 19.367 13.144 -44.217 1.00 41.38 126 SER A N 1
ATOM 988 C CA . SER A 1 126 ? 20.156 13.627 -43.079 1.00 41.38 126 SER A CA 1
ATOM 989 C C . SER A 1 126 ? 19.666 13.175 -41.698 1.00 41.38 126 SER A C 1
ATOM 991 O O . SER A 1 126 ? 18.518 13.424 -4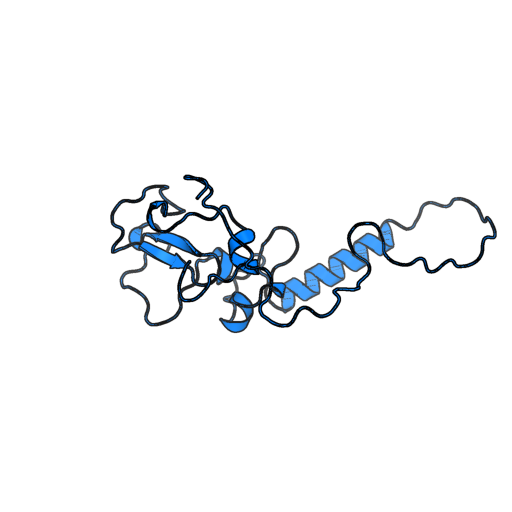1.325 1.00 41.38 126 SER A O 1
ATOM 993 N N . ALA A 1 127 ? 20.572 12.566 -40.926 1.00 47.50 127 ALA A N 1
ATOM 994 C CA . ALA A 1 127 ? 20.376 12.134 -39.548 1.00 47.50 127 ALA A CA 1
ATOM 995 C C . ALA A 1 127 ? 20.005 13.313 -38.630 1.00 47.50 127 ALA A C 1
ATOM 997 O O . ALA A 1 127 ? 20.829 13.874 -37.907 1.00 47.50 127 ALA A O 1
ATOM 998 N N . LYS A 1 128 ? 18.724 13.675 -38.627 1.00 39.44 128 LYS A N 1
ATOM 999 C CA . LYS A 1 128 ? 18.124 14.554 -37.634 1.00 39.44 128 LYS A CA 1
ATOM 1000 C C . LYS A 1 128 ? 17.951 13.767 -36.340 1.00 39.44 128 LYS A C 1
ATOM 1002 O O . LYS A 1 128 ? 16.896 13.204 -36.063 1.00 39.44 128 LYS A O 1
ATOM 1007 N N . ARG A 1 129 ? 19.002 13.772 -35.514 1.00 53.62 129 ARG A N 1
ATOM 1008 C CA . ARG A 1 129 ? 18.857 13.652 -34.058 1.00 53.62 129 ARG A CA 1
ATOM 1009 C C . ARG A 1 129 ? 17.915 14.779 -33.621 1.00 53.62 129 ARG A C 1
ATOM 1011 O O . ARG A 1 129 ? 18.343 15.920 -33.509 1.00 53.62 129 ARG A O 1
ATOM 1018 N N . THR A 1 130 ? 16.637 14.476 -33.450 1.00 39.09 130 THR A N 1
ATOM 1019 C CA . THR A 1 130 ? 15.621 15.412 -32.946 1.00 39.09 130 THR A CA 1
ATOM 1020 C C . THR A 1 130 ? 15.193 14.869 -31.587 1.00 39.09 130 THR A C 1
ATOM 1022 O O . THR A 1 130 ? 14.685 13.760 -31.481 1.00 39.09 130 THR A O 1
ATOM 1025 N N . SER A 1 131 ? 15.780 15.364 -30.496 1.00 47.25 131 SER A N 1
ATOM 1026 C CA . SER A 1 131 ? 15.374 16.569 -29.759 1.00 47.25 131 SER A CA 1
ATOM 1027 C C . SER A 1 131 ? 13.909 16.497 -29.315 1.00 47.25 131 SER A C 1
ATOM 1029 O O . SER A 1 131 ? 13.003 16.734 -30.103 1.00 47.25 131 SER A O 1
ATOM 1031 N N . LEU A 1 132 ? 13.742 16.141 -28.038 1.00 53.75 132 LEU A N 1
ATOM 1032 C CA . LEU A 1 132 ? 12.605 16.405 -27.146 1.00 53.75 132 LEU A CA 1
ATOM 1033 C C . LEU A 1 132 ? 11.622 17.501 -27.625 1.00 53.75 132 LEU A C 1
ATOM 1035 O O . LEU A 1 132 ? 12.089 18.601 -27.904 1.00 53.75 132 LEU A O 1
ATOM 1039 N N . CYS A 1 133 ? 10.304 17.227 -27.584 1.00 39.81 133 CYS A N 1
ATOM 1040 C CA . CYS A 1 133 ? 9.168 18.149 -27.297 1.00 39.81 133 CYS A CA 1
ATOM 1041 C C . CYS A 1 133 ? 7.839 17.335 -27.336 1.00 39.81 133 CYS A C 1
ATOM 1043 O O . CYS A 1 133 ? 7.822 16.304 -27.997 1.00 39.81 133 CYS A O 1
ATOM 1045 N N . ASP A 1 134 ? 6.747 17.587 -26.594 1.00 42.06 134 ASP A N 1
ATOM 1046 C CA . ASP A 1 134 ? 5.925 18.819 -26.569 1.00 42.06 134 ASP A CA 1
ATOM 1047 C C . ASP A 1 134 ? 5.312 19.182 -25.198 1.00 42.06 134 ASP A C 1
ATOM 1049 O O . ASP A 1 134 ? 4.292 19.861 -25.127 1.00 42.06 134 ASP A O 1
ATOM 1053 N N . VAL A 1 135 ? 5.929 18.775 -24.079 1.00 47.50 135 VAL A N 1
ATOM 1054 C CA . VAL A 1 135 ? 5.471 19.252 -22.755 1.00 47.50 135 VAL A CA 1
ATOM 1055 C C . VAL A 1 135 ? 6.453 20.209 -22.074 1.00 47.50 135 VAL A C 1
ATOM 1057 O O . VAL A 1 135 ? 6.019 21.302 -21.738 1.00 47.50 135 VAL A O 1
ATOM 1060 N N . CYS A 1 136 ? 7.756 19.931 -21.905 1.00 39.31 136 CYS A N 1
ATOM 1061 C CA . CYS A 1 136 ? 8.658 20.910 -21.254 1.00 39.31 136 CYS A CA 1
ATOM 1062 C C . CYS A 1 136 ? 10.149 20.744 -21.625 1.00 39.31 136 CYS A C 1
ATOM 1064 O O . CYS A 1 136 ? 10.844 19.906 -21.048 1.00 39.31 136 CYS A O 1
ATOM 1066 N N . VAL A 1 137 ? 10.678 21.597 -22.509 1.00 40.69 137 VAL A N 1
ATOM 1067 C CA . VAL A 1 137 ? 12.125 21.874 -22.629 1.00 40.69 137 VAL A CA 1
ATOM 1068 C C . VAL A 1 137 ? 12.439 23.041 -21.681 1.00 40.69 137 VAL A C 1
ATOM 1070 O O . VAL A 1 137 ? 11.777 24.071 -21.723 1.00 40.69 137 VAL A O 1
ATOM 1073 N N . LYS A 1 138 ? 13.375 22.841 -20.747 1.00 58.47 138 LYS A N 1
ATOM 1074 C CA . LYS A 1 138 ? 13.598 23.683 -19.555 1.00 58.47 138 LYS A CA 1
ATOM 1075 C C . LYS A 1 138 ? 13.848 25.170 -19.854 1.00 58.47 138 LYS A C 1
ATOM 1077 O O . LYS A 1 138 ? 14.766 25.501 -20.592 1.00 58.47 138 LYS A O 1
ATOM 1082 N N . SER A 1 139 ? 13.169 26.022 -19.089 1.00 33.88 139 SER A N 1
ATOM 1083 C CA . SER A 1 139 ? 13.807 27.056 -18.264 1.00 33.88 139 SER A CA 1
ATOM 1084 C C . SER A 1 139 ? 12.844 27.421 -17.137 1.00 33.88 139 SER A C 1
ATOM 1086 O O . SER A 1 139 ? 11.976 28.270 -17.304 1.00 33.88 139 SER A O 1
ATOM 1088 N N . LEU A 1 140 ? 12.976 26.760 -15.982 1.00 42.75 140 LEU A N 1
ATOM 1089 C CA . LEU A 1 140 ? 12.526 27.392 -14.746 1.00 42.75 140 LEU A CA 1
ATOM 1090 C C . LEU A 1 140 ? 13.593 28.423 -14.403 1.00 42.75 140 LEU A C 1
ATOM 1092 O O . LEU A 1 140 ? 14.641 28.119 -13.835 1.00 42.75 140 LEU A O 1
ATOM 1096 N N . CYS A 1 141 ? 13.315 29.635 -14.870 1.00 34.97 141 CYS A N 1
ATOM 1097 C CA . CYS A 1 141 ? 13.745 30.867 -14.248 1.00 34.97 141 CYS A CA 1
ATOM 1098 C C . CYS A 1 141 ? 13.712 30.714 -12.723 1.00 34.97 141 CYS A C 1
ATOM 1100 O O . CYS A 1 141 ? 12.766 30.178 -12.145 1.00 34.97 141 CYS A O 1
ATOM 1102 N N . ALA A 1 142 ? 14.795 31.166 -12.104 1.00 43.97 142 ALA A N 1
ATOM 1103 C CA . ALA A 1 142 ? 14.965 31.226 -10.671 1.00 43.97 142 ALA A CA 1
ATOM 1104 C C . ALA A 1 142 ? 13.769 31.936 -10.021 1.00 43.97 142 ALA A C 1
ATOM 1106 O O . ALA A 1 142 ? 13.623 33.152 -10.124 1.00 43.97 142 ALA A O 1
ATOM 1107 N N . CYS A 1 143 ? 12.927 31.173 -9.331 1.00 36.06 143 CYS A N 1
ATOM 1108 C CA . CYS A 1 143 ? 12.229 31.675 -8.165 1.00 36.06 143 CYS A CA 1
ATOM 1109 C C . CYS A 1 143 ? 12.850 30.980 -6.954 1.00 36.06 143 CYS A C 1
ATOM 1111 O O . CYS A 1 143 ? 12.724 29.772 -6.750 1.00 36.06 143 CYS A O 1
ATOM 1113 N N . GLU A 1 144 ? 13.593 31.766 -6.192 1.00 46.03 144 GLU A N 1
ATOM 1114 C CA . GLU A 1 144 ? 13.921 31.496 -4.802 1.00 46.03 144 GLU A CA 1
ATOM 1115 C C . GLU A 1 144 ? 12.691 30.920 -4.067 1.00 46.03 144 GLU A C 1
ATOM 1117 O O . GLU A 1 144 ? 11.618 31.522 -4.077 1.00 46.03 144 GLU A O 1
ATOM 1122 N N . GLY A 1 145 ? 12.853 29.770 -3.404 1.00 54.19 145 GLY A N 1
ATOM 1123 C CA . GLY A 1 145 ? 11.961 29.350 -2.319 1.00 54.19 145 GLY A CA 1
ATOM 1124 C C . GLY A 1 145 ? 10.838 28.360 -2.662 1.00 54.19 145 GLY A C 1
ATOM 1125 O O . GLY A 1 145 ? 9.727 28.742 -3.004 1.00 54.19 145 G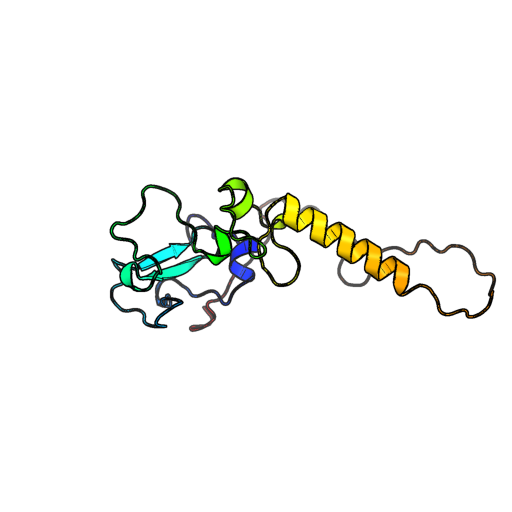LY A O 1
ATOM 1126 N N . LYS A 1 146 ? 11.105 27.085 -2.345 1.00 43.78 146 LYS A N 1
ATOM 1127 C CA . LYS A 1 146 ? 10.200 25.915 -2.243 1.00 43.78 146 LYS A CA 1
ATOM 1128 C C . LYS A 1 146 ? 9.686 25.306 -3.566 1.00 43.78 146 LYS A C 1
ATOM 1130 O O . LYS A 1 146 ? 9.089 26.000 -4.382 1.00 43.78 146 LYS A O 1
ATOM 1135 N N . PRO A 1 147 ? 9.842 23.977 -3.754 1.00 53.47 147 PRO A N 1
ATOM 1136 C CA . PRO A 1 147 ? 9.230 23.273 -4.879 1.00 53.47 147 PRO A CA 1
ATOM 1137 C C . PRO A 1 147 ? 7.695 23.397 -4.825 1.00 53.47 147 PRO A C 1
ATOM 1139 O O . PRO A 1 147 ? 7.135 23.530 -3.728 1.00 53.47 147 PRO A O 1
ATOM 1142 N N . PRO A 1 148 ? 6.991 23.339 -5.975 1.00 55.25 148 PRO A N 1
ATOM 1143 C CA . PRO A 1 148 ? 5.533 23.332 -5.991 1.00 55.25 148 PRO A CA 1
ATOM 1144 C C . PRO A 1 148 ? 5.030 22.190 -5.105 1.00 55.25 148 PRO A C 1
ATOM 1146 O O . PRO A 1 148 ? 5.437 21.040 -5.269 1.00 55.25 148 PRO A O 1
ATOM 1149 N N . LYS A 1 149 ? 4.164 22.510 -4.135 1.00 57.28 149 LYS A N 1
ATOM 1150 C CA . LYS A 1 149 ? 3.544 21.511 -3.256 1.00 57.28 149 LYS A CA 1
ATOM 1151 C C . LYS A 1 149 ? 2.643 20.624 -4.113 1.00 57.28 149 LYS A C 1
ATOM 1153 O O . LYS A 1 149 ? 1.497 20.991 -4.366 1.00 57.28 149 LYS A O 1
ATOM 1158 N N . MET A 1 150 ? 3.158 19.494 -4.591 1.00 66.31 150 MET A N 1
ATOM 1159 C CA . MET A 1 150 ? 2.329 18.496 -5.257 1.00 66.31 150 MET A CA 1
ATOM 1160 C C . MET A 1 150 ? 1.313 17.969 -4.241 1.00 66.31 150 MET A C 1
ATOM 1162 O O . MET A 1 150 ? 1.678 17.592 -3.128 1.00 66.31 150 MET A O 1
ATOM 1166 N N . ARG A 1 151 ? 0.027 18.033 -4.592 1.00 73.06 151 ARG A N 1
ATOM 1167 C CA . ARG A 1 151 ? -1.079 17.601 -3.733 1.00 73.06 151 ARG A CA 1
ATOM 1168 C C . ARG A 1 151 ? -1.627 16.283 -4.264 1.00 73.06 151 ARG A C 1
ATOM 1170 O O . ARG A 1 151 ? -1.824 16.152 -5.468 1.00 73.06 151 ARG A O 1
ATOM 1177 N N . VAL A 1 152 ? -1.863 15.333 -3.367 1.00 80.19 152 VAL A N 1
ATOM 1178 C CA . VAL A 1 152 ? -2.662 14.131 -3.635 1.00 80.19 152 VAL A CA 1
ATOM 1179 C C . VAL A 1 152 ? -4.040 14.389 -3.043 1.00 80.19 152 VAL A C 1
ATOM 1181 O O . VAL A 1 152 ? -4.116 14.925 -1.940 1.00 80.19 152 VAL A O 1
ATOM 1184 N N . ALA A 1 153 ? -5.092 14.051 -3.786 1.00 86.19 153 ALA A N 1
ATOM 1185 C CA . ALA A 1 153 ? -6.467 14.119 -3.307 1.00 86.19 153 ALA A CA 1
ATOM 1186 C C . ALA A 1 153 ? -6.975 12.709 -3.004 1.00 86.19 153 ALA A C 1
ATOM 1188 O O . ALA A 1 153 ? -6.642 11.761 -3.719 1.00 86.19 153 ALA A O 1
ATOM 1189 N N . CYS A 1 154 ? -7.770 12.578 -1.949 1.00 89.38 154 CYS A N 1
ATOM 1190 C CA . CYS A 1 154 ? -8.387 11.327 -1.537 1.00 89.38 154 CYS A CA 1
ATOM 1191 C C . CYS A 1 154 ? -9.329 10.836 -2.632 1.00 89.38 154 CYS A C 1
ATOM 1193 O O . CYS A 1 154 ? -10.175 11.588 -3.108 1.00 89.38 154 CYS A O 1
ATOM 1195 N N . ASP A 1 155 ? -9.246 9.567 -3.008 1.00 90.44 155 ASP A N 1
ATOM 1196 C CA . ASP A 1 155 ? -10.092 9.017 -4.058 1.00 90.44 155 ASP A CA 1
ATOM 1197 C C . ASP A 1 155 ? -11.563 8.891 -3.627 1.00 90.44 155 ASP A C 1
ATOM 1199 O O . ASP A 1 155 ? -12.451 8.901 -4.475 1.00 90.44 155 ASP A O 1
ATOM 1203 N N . LEU A 1 156 ? -11.855 8.884 -2.324 1.00 90.56 156 LEU A N 1
ATOM 1204 C CA . LEU A 1 156 ? -13.228 8.823 -1.816 1.00 90.56 156 LEU A CA 1
ATOM 1205 C C . LEU A 1 156 ? -13.838 10.209 -1.607 1.00 90.56 156 LEU A C 1
ATOM 1207 O O . LEU A 1 156 ? -14.858 10.531 -2.210 1.00 90.56 156 LEU A O 1
ATOM 1211 N N . CYS A 1 157 ? -13.221 11.049 -0.773 1.00 92.75 157 CYS A N 1
ATOM 1212 C CA . CYS A 1 157 ? -13.789 12.355 -0.424 1.00 92.75 157 CYS A CA 1
ATOM 1213 C C . CYS A 1 157 ? -13.316 13.503 -1.326 1.00 92.75 157 CYS A C 1
ATOM 1215 O O . CYS A 1 157 ? -13.817 14.618 -1.193 1.00 92.75 157 CYS A O 1
ATOM 1217 N N . LYS A 1 158 ? -12.370 13.240 -2.239 1.00 87.69 158 LYS A N 1
ATOM 1218 C CA . LYS A 1 158 ? -11.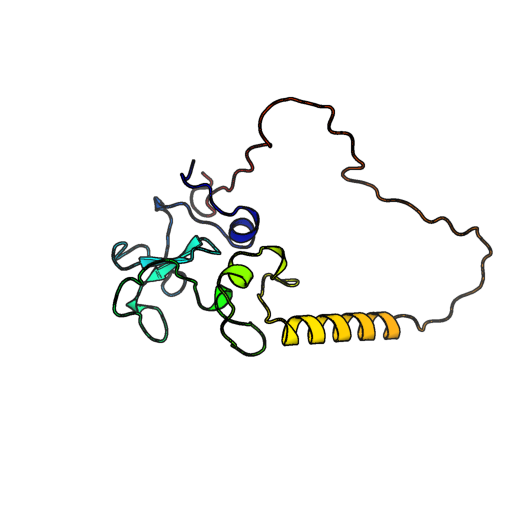800 14.207 -3.194 1.00 87.69 158 LYS A CA 1
ATOM 1219 C C . LYS A 1 158 ? -11.135 15.438 -2.546 1.00 87.69 158 LYS A C 1
ATOM 1221 O O . LYS A 1 158 ? -10.897 16.423 -3.243 1.00 87.69 158 LYS A O 1
ATOM 1226 N N . GLN A 1 159 ? -10.814 15.365 -1.247 1.00 73.69 159 GLN A N 1
ATOM 1227 C CA . GLN A 1 159 ? -10.052 16.372 -0.486 1.00 73.69 159 GLN A CA 1
ATOM 1228 C C . GLN A 1 159 ? -8.543 16.154 -0.569 1.00 73.69 159 GLN A C 1
ATOM 1230 O O . GLN A 1 159 ? -8.130 14.974 -0.634 1.00 73.69 159 GLN A O 1
#

Sequence (159 aa):
CCDPPLNFELVTRYPWHCADCKRCECCQLNTNEEQMLICDACDRAYHMDCMEPPVEEVPDGTWFCADCGRCACCDRRLSDEKILDPHSCVGSMRRLCFDCKERHRRGKRSRLSRLGSSQGDAGTHSAKRTSLCDVCVKSLCACEGKPPKMRVACDLCKQ